Protein AF-U2BWW6-F1 (afdb_monomer_lite)

Foldseek 3Di:
DLLVVLVVLLVVLVVVLVVVVVVCVVPPDPDLVRQLCCQLPVNCVSVVSNVVSVVSNVLVVVLVVDDPVVSVVVVVVVVVVVVVVVVVVCPDPVVVCVVVVHDPCSSQPRHPPHDD

Sequence (116 aa):
AVVKESLEMVQFLKDLLRKVKEEVQQRGFTDQAEEIHFFREVQPQIVSRLIFYNEVYQIESKATLLSTEAAKKFLKDKETQWFKESETLEATDFFSYIALGRTNRDVEYFTRNYDY

Radius of gyration: 17.98 Å; chains: 1; bounding box: 40×22×48 Å

Structure (mmCIF, N/CA/C/O backbone):
data_AF-U2BWW6-F1
#
_entry.id   AF-U2BWW6-F1
#
loop_
_atom_site.group_PDB
_atom_site.id
_atom_site.type_symbol
_atom_site.label_atom_id
_atom_site.label_alt_id
_atom_site.label_comp_id
_atom_site.label_asym_id
_atom_site.label_entity_id
_atom_site.label_seq_id
_atom_site.pdbx_PDB_ins_code
_atom_site.Cartn_x
_atom_site.Cartn_y
_atom_site.Cartn_z
_atom_site.occupancy
_atom_site.B_iso_or_equiv
_atom_site.auth_seq_id
_atom_site.auth_comp_id
_atom_site.auth_asym_id
_atom_site.auth_atom_id
_atom_site.pdbx_PDB_model_num
ATOM 1 N N . ALA A 1 1 ? -4.667 -4.668 -23.191 1.00 79.19 1 ALA A N 1
ATOM 2 C CA . ALA A 1 1 ? -3.251 -4.238 -23.158 1.00 79.19 1 ALA A CA 1
ATOM 3 C C . ALA A 1 1 ? -2.972 -3.689 -21.771 1.00 79.19 1 ALA A C 1
ATOM 5 O O . ALA A 1 1 ? -3.770 -2.888 -21.293 1.00 79.19 1 ALA A O 1
ATOM 6 N N . VAL A 1 2 ? -1.869 -4.113 -21.147 1.00 92.00 2 VAL A N 1
ATOM 7 C CA . VAL A 1 2 ? -1.603 -3.970 -19.701 1.00 92.00 2 VAL A CA 1
ATOM 8 C C . VAL A 1 2 ? -1.742 -2.528 -19.188 1.00 92.00 2 VAL A C 1
ATOM 10 O O . VAL A 1 2 ? -2.321 -2.309 -18.127 1.00 92.00 2 VAL A O 1
ATOM 13 N N . VAL A 1 3 ? -1.315 -1.523 -19.962 1.00 95.06 3 VAL A N 1
ATOM 14 C CA . VAL A 1 3 ? -1.478 -0.093 -19.617 1.00 95.06 3 VAL A CA 1
ATOM 15 C C . VAL A 1 3 ? -2.948 0.303 -19.443 1.00 95.06 3 VAL A C 1
ATOM 17 O O . VAL A 1 3 ? -3.310 0.969 -18.479 1.00 95.06 3 VAL A O 1
ATOM 20 N N . LYS A 1 4 ? -3.820 -0.117 -20.366 1.00 96.75 4 LYS A N 1
ATOM 21 C CA . LYS A 1 4 ? -5.250 0.205 -20.304 1.00 96.75 4 LYS A CA 1
ATOM 22 C C . LYS A 1 4 ? -5.911 -0.482 -19.106 1.00 96.75 4 LYS A C 1
ATOM 24 O O . LYS A 1 4 ? -6.620 0.167 -18.350 1.00 96.75 4 LYS A O 1
ATOM 29 N N . GLU A 1 5 ? -5.638 -1.772 -18.927 1.00 97.06 5 GLU A N 1
ATOM 30 C CA . GLU A 1 5 ? -6.213 -2.578 -17.841 1.00 97.06 5 GLU A CA 1
ATOM 31 C C . GLU A 1 5 ? -5.764 -2.072 -16.461 1.00 97.06 5 GLU A C 1
ATOM 33 O O . GLU A 1 5 ? -6.581 -1.933 -15.555 1.00 97.06 5 GLU A O 1
ATOM 38 N N . SER A 1 6 ? -4.483 -1.724 -16.300 1.00 97.31 6 SER A N 1
ATOM 39 C CA . SER A 1 6 ? -3.972 -1.141 -15.051 1.00 97.31 6 SER A CA 1
ATOM 40 C C . SER A 1 6 ? -4.596 0.224 -14.749 1.00 97.31 6 SER A C 1
ATOM 42 O O . SER A 1 6 ? -4.967 0.472 -13.603 1.00 97.31 6 SER A O 1
ATOM 44 N N . LEU A 1 7 ? -4.803 1.081 -15.756 1.00 97.62 7 LEU A N 1
ATOM 45 C CA . LEU A 1 7 ? -5.489 2.363 -15.578 1.00 97.62 7 LEU A CA 1
ATOM 46 C C . LEU A 1 7 ? -6.962 2.192 -15.169 1.00 97.62 7 LEU A C 1
ATOM 48 O O . LEU A 1 7 ? -7.433 2.884 -14.265 1.00 97.62 7 LEU A O 1
ATOM 52 N N . GLU A 1 8 ? -7.681 1.261 -15.801 1.00 98.12 8 GLU A N 1
ATOM 53 C CA . GLU A 1 8 ? -9.066 0.924 -15.442 1.00 98.12 8 GLU A CA 1
ATOM 54 C C . GLU A 1 8 ? -9.156 0.425 -13.992 1.00 98.12 8 GLU A C 1
ATOM 56 O O . GLU A 1 8 ? -10.016 0.878 -13.233 1.00 98.12 8 GLU A O 1
ATOM 61 N N . MET A 1 9 ? -8.217 -0.428 -13.569 1.00 98.31 9 MET A N 1
ATOM 62 C CA . MET A 1 9 ? -8.129 -0.897 -12.184 1.00 98.31 9 MET A CA 1
ATOM 63 C C . MET A 1 9 ? -7.815 0.230 -11.198 1.00 98.31 9 MET A C 1
ATOM 65 O O . MET A 1 9 ? -8.431 0.291 -10.134 1.00 98.31 9 MET A O 1
ATOM 69 N N . VAL A 1 10 ? -6.907 1.150 -11.538 1.00 98.31 10 VAL A N 1
ATOM 70 C CA . VAL A 1 10 ? -6.617 2.333 -10.710 1.00 98.31 10 VAL A CA 1
ATOM 71 C C . VAL A 1 10 ? -7.873 3.181 -10.522 1.00 98.31 10 VAL A C 1
ATOM 73 O O . VAL A 1 10 ? -8.166 3.591 -9.398 1.00 98.31 10 VAL A O 1
ATOM 76 N N . GLN A 1 11 ? -8.633 3.433 -11.591 1.00 98.25 11 GLN A N 1
ATOM 77 C CA . GLN A 1 11 ? -9.870 4.209 -11.506 1.00 98.25 11 GLN A CA 1
ATOM 78 C C . GLN A 1 11 ? -10.916 3.497 -10.639 1.00 98.25 11 GLN A C 1
ATOM 80 O O . GLN A 1 11 ? -11.461 4.100 -9.715 1.00 98.25 11 GLN A O 1
ATOM 85 N N . PHE A 1 12 ? -11.129 2.200 -10.874 1.00 98.38 12 PHE A N 1
ATOM 86 C CA . PHE A 1 12 ? -12.048 1.382 -10.086 1.00 98.38 12 PHE A CA 1
ATOM 87 C C . PHE A 1 12 ? -11.698 1.391 -8.592 1.00 98.38 12 PHE A C 1
ATOM 89 O O . PHE A 1 12 ? -12.569 1.615 -7.753 1.00 98.38 12 PHE A O 1
ATOM 96 N N . LEU A 1 13 ? -10.423 1.191 -8.246 1.00 98.31 13 LEU A N 1
ATOM 97 C CA . LEU A 1 13 ? -9.970 1.137 -6.855 1.00 98.31 13 LEU A CA 1
ATOM 98 C C . LEU A 1 13 ? -10.040 2.504 -6.165 1.00 98.31 13 LEU A C 1
ATOM 100 O O . LEU A 1 13 ? -10.382 2.561 -4.986 1.00 98.31 13 LEU A O 1
ATOM 104 N N . LYS A 1 14 ? -9.781 3.606 -6.883 1.00 97.75 14 LYS A N 1
ATOM 105 C CA . LYS A 1 14 ? -9.997 4.968 -6.362 1.00 97.75 14 LYS A CA 1
ATOM 106 C C . LYS A 1 14 ? -11.468 5.225 -6.051 1.00 97.75 14 LYS A C 1
ATOM 108 O O . LYS A 1 14 ? -11.781 5.758 -4.987 1.00 97.75 14 LYS A O 1
ATOM 113 N N . ASP A 1 15 ? -12.364 4.832 -6.953 1.00 98.12 15 ASP A N 1
ATOM 114 C CA . ASP A 1 15 ? -13.803 4.979 -6.741 1.00 98.12 15 ASP A CA 1
ATOM 115 C C . ASP A 1 15 ? -14.311 4.092 -5.603 1.00 98.12 15 ASP A C 1
ATOM 117 O O . ASP A 1 15 ? -15.122 4.543 -4.796 1.00 98.12 15 ASP A O 1
ATOM 121 N N . LEU A 1 16 ? -13.807 2.861 -5.496 1.00 97.69 16 LEU A N 1
ATOM 122 C CA . LEU A 1 16 ? -14.112 1.968 -4.383 1.00 97.69 16 LEU A CA 1
ATOM 123 C C . LEU A 1 16 ? -13.646 2.564 -3.050 1.00 97.69 16 LEU A C 1
ATOM 125 O O . LEU A 1 16 ? -14.436 2.649 -2.116 1.00 97.69 16 LEU A O 1
ATOM 129 N N . LEU A 1 17 ? -12.397 3.030 -2.972 1.00 95.94 17 LEU A N 1
ATOM 130 C CA . LEU A 1 17 ? -11.849 3.634 -1.757 1.00 95.94 17 LEU A CA 1
ATOM 131 C C . LEU A 1 17 ? -12.638 4.882 -1.339 1.00 95.94 17 LEU A C 1
ATOM 133 O O . LEU A 1 17 ? -12.888 5.085 -0.152 1.00 95.94 17 LEU A O 1
ATOM 137 N N . ARG A 1 18 ? -13.071 5.697 -2.309 1.00 96.88 18 ARG A N 1
ATOM 138 C CA . ARG A 1 18 ? -13.940 6.854 -2.064 1.00 96.88 18 ARG A CA 1
ATOM 139 C C . ARG A 1 18 ? -15.290 6.439 -1.477 1.00 96.88 18 ARG A C 1
ATOM 141 O O . ARG A 1 18 ? -15.667 6.984 -0.447 1.00 96.88 18 ARG A O 1
ATOM 148 N N . LYS A 1 19 ? -15.977 5.466 -2.082 1.00 97.00 19 LYS A N 1
ATOM 149 C CA . LYS A 1 19 ? -17.273 4.964 -1.588 1.00 97.00 19 LYS A CA 1
ATOM 150 C C . LYS A 1 19 ? -17.162 4.400 -0.176 1.00 97.00 19 LYS A C 1
ATOM 152 O O . LYS A 1 19 ? -17.932 4.778 0.695 1.00 97.00 19 LYS A O 1
ATOM 157 N N . VAL A 1 20 ? -16.148 3.572 0.070 1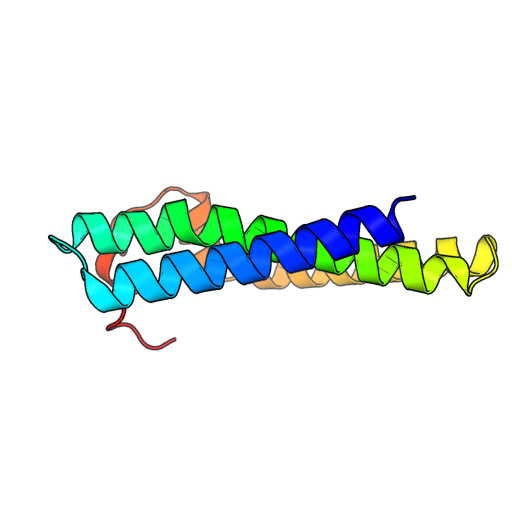.00 95.06 20 VAL A N 1
ATOM 158 C CA . VAL A 1 20 ? -15.886 2.998 1.396 1.00 95.06 20 VAL A CA 1
ATOM 159 C C . VAL A 1 20 ? -15.631 4.100 2.430 1.00 95.06 20 VAL A C 1
ATOM 161 O O . VAL A 1 20 ? -16.160 4.051 3.537 1.00 95.06 20 VAL A O 1
ATOM 164 N N . LYS A 1 21 ? -14.862 5.136 2.072 1.00 92.75 21 LYS A N 1
ATOM 165 C CA . LYS A 1 21 ? -14.637 6.290 2.950 1.00 92.75 21 LYS A CA 1
ATOM 166 C C . LYS A 1 21 ? -15.935 7.043 3.254 1.00 92.75 21 LYS A C 1
ATOM 168 O O . LYS A 1 21 ? -16.152 7.410 4.405 1.00 92.75 21 LYS A O 1
ATOM 173 N N . GLU A 1 22 ? -16.775 7.281 2.250 1.00 96.19 22 GLU A N 1
ATOM 174 C CA . GLU A 1 22 ? -18.080 7.935 2.418 1.00 96.19 22 GLU A CA 1
ATOM 175 C C . GLU A 1 22 ? -18.996 7.116 3.345 1.00 96.19 22 GLU A C 1
ATOM 177 O O . GLU A 1 22 ? -19.590 7.678 4.264 1.00 96.19 22 GLU A O 1
ATOM 182 N N . GLU A 1 23 ? -19.047 5.792 3.179 1.00 94.50 23 GLU A N 1
ATOM 183 C CA . GLU A 1 23 ? -19.817 4.883 4.041 1.00 94.50 23 GLU A CA 1
ATOM 184 C C . GLU A 1 23 ? -19.333 4.918 5.498 1.00 94.50 23 GLU A C 1
ATOM 186 O O . GLU A 1 23 ? -20.140 5.074 6.418 1.00 94.50 23 GLU A O 1
ATOM 191 N N . VAL A 1 24 ? -18.016 4.842 5.719 1.00 93.25 24 VAL A N 1
ATOM 192 C CA . VAL A 1 24 ? -17.416 4.934 7.060 1.00 93.25 24 VAL A CA 1
ATOM 193 C C . VAL A 1 24 ? -17.689 6.297 7.699 1.00 93.25 24 VAL A C 1
ATOM 195 O O . VAL A 1 24 ? -17.947 6.368 8.898 1.00 93.25 24 VAL A O 1
ATOM 198 N N . GLN A 1 25 ? -17.671 7.385 6.927 1.00 91.31 25 GLN A N 1
ATOM 199 C CA . GLN A 1 25 ? -17.976 8.724 7.440 1.00 91.31 25 GLN A CA 1
ATOM 200 C C . GLN A 1 25 ? -19.454 8.903 7.804 1.00 91.31 25 GLN A C 1
ATOM 202 O O . GLN A 1 25 ? -19.752 9.603 8.768 1.00 91.31 25 GLN A O 1
ATOM 207 N N . GLN A 1 26 ? -20.370 8.286 7.054 1.00 95.12 26 GLN A N 1
ATOM 208 C CA . GLN A 1 26 ? -21.810 8.391 7.298 1.00 95.12 26 GLN A CA 1
ATOM 209 C C . GLN A 1 26 ? -22.276 7.504 8.455 1.00 95.12 26 GLN A C 1
ATOM 211 O O . GLN A 1 26 ? -23.049 7.953 9.299 1.00 95.12 26 GLN A O 1
ATOM 216 N N . ARG A 1 27 ? -21.828 6.244 8.490 1.00 94.94 27 ARG A N 1
ATOM 217 C CA . ARG A 1 27 ? -22.245 5.269 9.508 1.00 94.94 27 ARG A CA 1
ATOM 218 C C . ARG A 1 27 ? -21.414 5.376 10.786 1.00 94.94 27 ARG A C 1
ATOM 220 O O . ARG A 1 27 ? -21.929 5.129 11.872 1.00 94.94 27 ARG A O 1
ATOM 227 N N . GLY A 1 28 ? -20.134 5.719 10.655 1.00 92.31 28 GLY A N 1
ATOM 228 C CA . GLY A 1 28 ? -19.148 5.521 11.709 1.00 92.31 28 GLY A CA 1
ATOM 229 C C . GLY A 1 28 ? -18.806 4.042 11.923 1.00 92.31 28 GLY A C 1
ATOM 230 O O . GLY A 1 28 ? -19.211 3.157 11.157 1.00 92.31 28 GLY A O 1
ATOM 231 N N . PHE A 1 29 ? -18.046 3.793 12.988 1.00 95.00 29 PHE A N 1
ATOM 232 C CA . PHE A 1 29 ? -17.794 2.455 13.514 1.00 95.00 29 PHE A CA 1
ATOM 233 C C . PHE A 1 29 ? -18.689 2.205 14.727 1.00 95.00 29 PHE A C 1
ATOM 235 O O . PHE A 1 29 ? -18.922 3.102 15.537 1.00 95.00 29 PHE A O 1
ATOM 242 N N . THR A 1 30 ? -19.184 0.980 14.824 1.00 94.75 30 THR A N 1
ATOM 243 C CA . THR A 1 30 ? -20.037 0.455 15.892 1.00 94.75 30 THR A CA 1
ATOM 244 C C . THR A 1 30 ? -19.274 0.404 17.208 1.00 94.75 30 THR A C 1
ATOM 246 O O . THR A 1 30 ? -19.802 0.774 18.254 1.00 94.75 30 THR A O 1
ATOM 249 N N . ASP A 1 31 ? -18.018 -0.031 17.143 1.00 94.75 31 ASP A N 1
ATOM 250 C CA . ASP A 1 31 ? -17.093 -0.083 18.262 1.00 94.75 31 ASP A CA 1
ATOM 251 C C . ASP A 1 31 ? -15.637 0.046 17.778 1.00 94.75 31 ASP A C 1
ATOM 253 O O . ASP A 1 31 ? -15.343 0.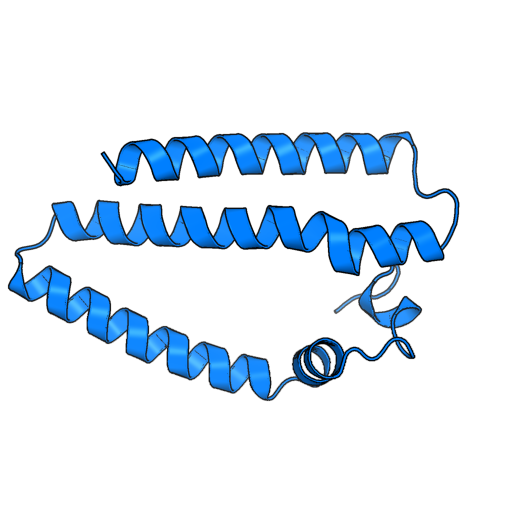133 16.582 1.00 94.75 31 ASP A O 1
ATOM 257 N N . GLN A 1 32 ? -14.708 0.078 18.734 1.00 94.62 32 GLN A N 1
ATOM 258 C CA . GLN A 1 32 ? -13.278 0.185 18.455 1.00 94.62 32 GLN A CA 1
ATOM 259 C C . GLN A 1 32 ? -12.718 -1.048 17.726 1.00 94.62 32 GLN A C 1
ATOM 261 O O . GLN A 1 32 ? -11.764 -0.915 16.963 1.00 94.62 32 GLN A O 1
ATOM 266 N N . ALA A 1 33 ? -13.285 -2.239 17.939 1.00 95.38 33 ALA A N 1
ATOM 267 C CA . ALA A 1 33 ? -12.809 -3.454 17.284 1.00 95.38 33 ALA A CA 1
ATOM 268 C C . ALA A 1 33 ? -13.139 -3.434 15.785 1.00 95.38 33 ALA A C 1
ATOM 270 O O . ALA A 1 33 ? -12.312 -3.840 14.969 1.00 95.38 33 ALA A O 1
ATOM 271 N N . GLU A 1 34 ? -14.307 -2.906 15.415 1.00 95.88 34 GLU A N 1
ATOM 272 C CA . GLU A 1 34 ? -14.686 -2.682 14.021 1.00 95.88 34 GLU A CA 1
ATOM 273 C C . GLU A 1 34 ? -13.779 -1.641 13.345 1.00 95.88 34 GLU A C 1
ATOM 275 O O . GLU A 1 34 ? -13.347 -1.853 12.212 1.00 95.88 34 GLU A O 1
ATOM 280 N N . GLU A 1 35 ? -13.434 -0.554 14.047 1.00 95.50 35 GLU A N 1
ATOM 281 C CA . GLU A 1 35 ? -12.483 0.457 13.558 1.00 95.50 35 GLU A CA 1
ATOM 282 C C . GLU A 1 35 ? -11.096 -0.148 13.290 1.00 95.50 35 GLU A C 1
ATOM 284 O O . GLU A 1 35 ? -10.550 0.002 12.193 1.00 95.50 35 GLU A O 1
ATOM 289 N N . ILE A 1 36 ? -10.565 -0.901 14.258 1.00 95.94 36 ILE A N 1
ATOM 290 C CA . ILE A 1 36 ? -9.281 -1.599 14.132 1.00 95.94 36 ILE A CA 1
ATOM 291 C C . ILE A 1 36 ? -9.315 -2.574 12.957 1.00 95.94 36 ILE A C 1
ATOM 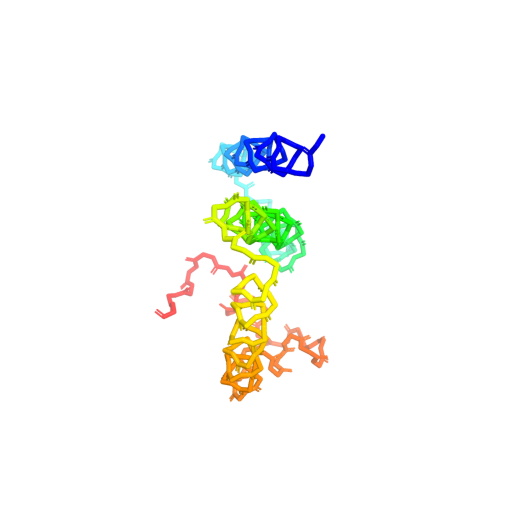293 O O . ILE A 1 36 ? -8.413 -2.565 12.123 1.00 95.94 36 ILE A O 1
ATOM 297 N N . HIS A 1 37 ? -10.357 -3.405 12.863 1.00 95.88 37 HIS A N 1
ATOM 298 C CA . HIS A 1 37 ? -10.493 -4.367 11.773 1.00 95.88 37 HIS A CA 1
ATOM 299 C C . HIS A 1 37 ? -10.521 -3.669 10.410 1.00 95.88 37 HIS A C 1
ATOM 301 O O . HIS A 1 37 ? -9.872 -4.114 9.460 1.00 95.88 37 HIS A O 1
ATOM 307 N N . PHE A 1 38 ? -11.221 -2.540 10.314 1.00 95.56 38 PHE A N 1
ATOM 308 C CA . PHE A 1 38 ? -11.270 -1.764 9.089 1.00 95.56 38 PHE A CA 1
ATOM 309 C C . PHE A 1 38 ? -9.886 -1.251 8.669 1.00 95.56 38 PHE A C 1
ATOM 311 O O . PHE A 1 38 ? -9.465 -1.500 7.538 1.00 95.56 38 PHE A O 1
ATOM 318 N N . PHE A 1 39 ? -9.166 -0.565 9.560 1.00 94.62 39 PHE A N 1
ATOM 319 C CA . PHE A 1 39 ? -7.871 0.033 9.221 1.00 94.62 39 PHE A CA 1
ATOM 320 C C . PHE A 1 39 ? -6.738 -0.989 9.092 1.00 94.62 39 PHE A C 1
ATOM 322 O O . PHE A 1 39 ? -5.800 -0.749 8.332 1.00 94.62 39 PHE A O 1
ATOM 329 N N . ARG A 1 40 ? -6.826 -2.126 9.787 1.00 94.75 40 ARG A N 1
ATOM 330 C CA . ARG A 1 40 ? -5.810 -3.184 9.759 1.00 94.75 40 ARG A CA 1
ATOM 331 C C . ARG A 1 40 ? -5.985 -4.170 8.608 1.00 94.75 40 ARG A C 1
ATOM 333 O O . ARG A 1 40 ? -4.993 -4.607 8.038 1.00 94.75 40 ARG A O 1
ATOM 340 N N . GLU A 1 41 ? -7.224 -4.506 8.253 1.00 94.81 41 GLU A N 1
ATOM 341 C CA . GLU A 1 41 ? -7.512 -5.594 7.307 1.00 94.81 41 GLU A CA 1
ATOM 342 C C . GLU A 1 41 ? -8.233 -5.104 6.049 1.00 94.81 41 GLU A C 1
ATOM 344 O O . GLU A 1 41 ? -7.805 -5.397 4.933 1.00 94.81 41 GLU A O 1
ATOM 349 N N . VAL A 1 42 ? -9.319 -4.337 6.194 1.00 95.00 42 VAL A N 1
ATOM 350 C CA . VAL A 1 42 ? -10.208 -3.997 5.066 1.00 95.00 42 VAL A CA 1
ATOM 351 C C . VAL A 1 42 ? -9.603 -2.920 4.165 1.00 95.00 42 VAL A C 1
ATOM 353 O O . VAL A 1 42 ? -9.445 -3.122 2.958 1.00 95.00 42 VAL A O 1
ATOM 356 N N . GLN A 1 43 ? -9.242 -1.766 4.730 1.00 94.56 43 GLN A N 1
ATOM 357 C CA . GLN A 1 43 ? -8.670 -0.655 3.973 1.00 94.56 43 GLN A CA 1
ATOM 358 C C . GLN A 1 43 ? -7.342 -1.042 3.291 1.00 94.56 43 GLN A C 1
ATOM 360 O O . GLN A 1 43 ? -7.197 -0.746 2.097 1.00 94.56 43 GLN A O 1
ATOM 365 N N . PRO A 1 44 ? -6.391 -1.731 3.959 1.00 95.19 44 PRO A N 1
ATOM 366 C CA . PRO A 1 44 ? -5.134 -2.134 3.331 1.00 95.19 44 PRO A CA 1
ATOM 367 C C . PRO A 1 44 ? -5.313 -3.035 2.108 1.00 95.19 44 PRO A C 1
ATOM 369 O O . PRO A 1 44 ? -4.538 -2.917 1.162 1.00 95.19 44 PRO A O 1
ATOM 372 N N . GLN A 1 45 ? -6.352 -3.874 2.041 1.00 95.75 45 GLN A N 1
ATOM 373 C CA . GLN A 1 45 ? -6.623 -4.696 0.852 1.00 95.75 45 GLN A CA 1
ATOM 374 C C . GLN A 1 45 ? -6.964 -3.858 -0.388 1.00 95.75 45 GLN A C 1
ATOM 376 O O . GLN A 1 45 ? -6.584 -4.217 -1.504 1.00 95.75 45 GLN A O 1
ATOM 381 N N . ILE A 1 46 ? -7.660 -2.733 -0.211 1.00 96.62 46 ILE A N 1
ATOM 382 C CA . ILE A 1 46 ? -8.009 -1.825 -1.312 1.00 96.62 46 ILE A CA 1
ATOM 383 C C . ILE A 1 46 ? -6.789 -0.979 -1.684 1.00 96.62 46 ILE A C 1
ATOM 385 O O . ILE A 1 46 ? -6.430 -0.876 -2.859 1.00 96.62 46 ILE A O 1
ATOM 389 N N . VAL A 1 47 ? -6.129 -0.398 -0.678 1.00 97.00 47 VAL A N 1
ATOM 390 C CA . VAL A 1 47 ? -4.989 0.508 -0.873 1.00 97.00 47 VAL A CA 1
ATOM 391 C C . VAL A 1 47 ? -3.780 -0.222 -1.464 1.00 97.00 47 VAL A C 1
ATOM 393 O O . VAL A 1 47 ? -3.174 0.292 -2.400 1.00 97.00 47 VAL A O 1
ATOM 396 N N . SER A 1 48 ? -3.460 -1.436 -1.005 1.00 96.50 48 SER A N 1
ATOM 397 C CA . SER A 1 48 ? -2.346 -2.232 -1.549 1.00 96.50 48 SER A CA 1
ATOM 398 C C . SER A 1 48 ? -2.536 -2.552 -3.032 1.00 96.50 48 SER A C 1
ATOM 400 O O . SER A 1 48 ? -1.612 -2.384 -3.827 1.00 96.50 48 SER A O 1
ATOM 402 N N . ARG A 1 49 ? -3.755 -2.928 -3.440 1.00 98.00 49 ARG A N 1
ATOM 403 C CA . ARG A 1 49 ? -4.096 -3.138 -4.853 1.00 98.00 49 ARG A CA 1
ATOM 404 C C . ARG A 1 49 ? -3.983 -1.844 -5.651 1.00 98.00 49 ARG A C 1
ATOM 406 O O . ARG A 1 49 ? -3.486 -1.874 -6.773 1.00 98.00 49 ARG A O 1
ATOM 413 N N . LEU A 1 50 ? -4.421 -0.715 -5.090 1.00 98.38 50 LEU A N 1
ATOM 414 C CA . LEU A 1 50 ? -4.327 0.580 -5.763 1.00 98.38 50 LEU A CA 1
ATOM 415 C C . LEU A 1 50 ? -2.864 0.963 -6.016 1.00 98.38 50 LEU A C 1
ATOM 417 O O . LEU A 1 50 ? -2.535 1.372 -7.128 1.00 98.38 50 LEU A O 1
ATOM 421 N N . ILE A 1 51 ? -1.994 0.782 -5.018 1.00 96.81 51 ILE A N 1
ATOM 422 C CA . ILE A 1 51 ? -0.545 0.994 -5.147 1.00 96.81 51 ILE A CA 1
ATOM 423 C C . ILE A 1 51 ? 0.023 0.074 -6.233 1.00 96.81 51 ILE A C 1
ATOM 425 O O . ILE A 1 51 ? 0.682 0.556 -7.152 1.00 96.81 51 ILE A O 1
ATOM 429 N N . PHE A 1 52 ? -0.295 -1.223 -6.182 1.00 97.56 52 PHE A N 1
ATOM 430 C CA . PHE A 1 52 ? 0.190 -2.209 -7.147 1.00 97.56 52 PHE A CA 1
ATOM 431 C C . PHE A 1 52 ? -0.166 -1.846 -8.595 1.00 97.56 52 PHE A C 1
ATOM 433 O O . PHE A 1 52 ? 0.719 -1.739 -9.443 1.00 97.56 52 PHE A O 1
ATOM 440 N N . TYR A 1 53 ? -1.448 -1.609 -8.894 1.00 98.38 53 TYR A N 1
ATOM 441 C CA . TYR A 1 53 ? -1.866 -1.283 -10.261 1.00 98.38 53 TYR A CA 1
ATOM 442 C C . TYR A 1 53 ? -1.354 0.081 -10.722 1.00 98.38 53 TYR A C 1
ATOM 444 O O . TYR A 1 53 ? -1.078 0.249 -11.909 1.00 98.38 53 TYR A O 1
ATOM 452 N N . ASN A 1 54 ? -1.185 1.039 -9.807 1.00 97.94 54 ASN A N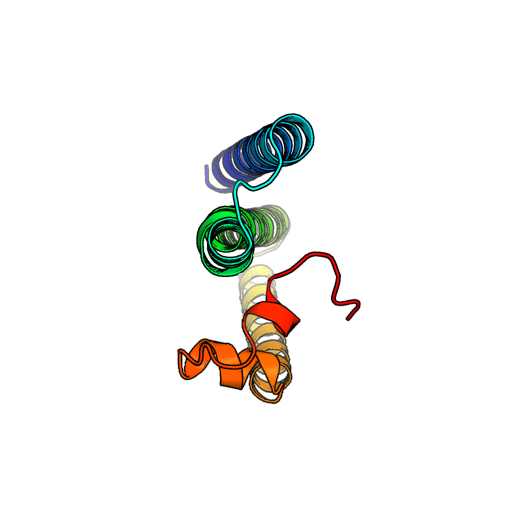 1
ATOM 453 C CA . ASN A 1 54 ? -0.566 2.315 -10.138 1.00 97.94 54 ASN A CA 1
ATOM 454 C C . ASN A 1 54 ? 0.908 2.135 -10.531 1.00 97.94 54 ASN A C 1
ATOM 456 O O . ASN A 1 54 ? 1.318 2.683 -11.550 1.00 97.94 54 ASN A O 1
ATOM 460 N N . GLU A 1 55 ? 1.686 1.331 -9.799 1.00 96.94 55 GLU A N 1
ATOM 461 C CA . GLU A 1 55 ? 3.075 1.029 -10.178 1.00 96.94 55 GLU A CA 1
ATOM 462 C C . GLU A 1 55 ? 3.154 0.306 -11.528 1.00 96.94 55 GLU A C 1
ATOM 464 O O . GLU A 1 55 ? 3.929 0.720 -12.392 1.00 96.94 55 GLU A O 1
ATOM 469 N N . VAL A 1 56 ? 2.307 -0.706 -11.760 1.00 97.06 56 VAL A N 1
ATOM 470 C CA . VAL A 1 56 ? 2.230 -1.401 -13.059 1.00 97.06 56 VAL A CA 1
ATOM 471 C C . VAL A 1 56 ? 1.935 -0.411 -14.185 1.00 97.06 56 VAL A C 1
ATOM 473 O O . VAL A 1 56 ? 2.644 -0.394 -15.189 1.00 97.06 56 VAL A O 1
ATOM 476 N N . TYR A 1 57 ? 0.939 0.462 -14.010 1.00 97.69 57 TYR A N 1
ATOM 477 C CA . TYR A 1 57 ? 0.600 1.483 -15.000 1.00 97.69 57 TYR A CA 1
ATOM 478 C C . TYR A 1 57 ? 1.792 2.395 -15.320 1.00 97.69 57 TYR A C 1
ATOM 480 O O . TYR A 1 57 ? 2.082 2.638 -16.494 1.00 97.69 57 TYR A O 1
ATOM 488 N N . GLN A 1 58 ? 2.501 2.886 -14.298 1.00 96.38 58 GLN A N 1
ATOM 489 C CA . GLN A 1 58 ? 3.651 3.779 -14.473 1.00 96.38 58 GLN A CA 1
ATOM 490 C C . GLN A 1 58 ? 4.808 3.089 -15.202 1.00 96.38 58 GLN A C 1
ATOM 492 O O . GLN A 1 58 ? 5.418 3.675 -16.101 1.00 96.38 58 GLN A O 1
ATOM 497 N N . ILE A 1 59 ? 5.102 1.841 -14.835 1.00 96.31 59 ILE A N 1
ATOM 498 C CA . ILE A 1 59 ? 6.177 1.048 -15.434 1.00 96.31 59 ILE A CA 1
ATOM 499 C C . ILE A 1 59 ? 5.884 0.769 -16.901 1.00 96.31 59 ILE A C 1
ATOM 501 O O . ILE A 1 59 ? 6.711 1.081 -17.756 1.00 96.31 59 ILE A O 1
ATOM 505 N N . GLU A 1 60 ? 4.702 0.230 -17.192 1.00 95.44 60 GLU A N 1
ATOM 506 C CA . GLU A 1 60 ? 4.307 -0.167 -18.542 1.00 95.44 60 GLU A CA 1
ATOM 507 C C . GLU A 1 60 ? 4.195 1.051 -19.460 1.00 95.44 60 GLU A C 1
ATOM 509 O O . GLU A 1 60 ? 4.747 1.054 -20.560 1.00 95.44 60 GLU A O 1
ATOM 514 N N . SER A 1 61 ? 3.580 2.141 -18.985 1.00 95.50 61 SER A N 1
ATOM 515 C CA . SER A 1 61 ? 3.479 3.383 -19.762 1.00 95.50 61 SER A CA 1
ATOM 516 C C . SER A 1 61 ? 4.861 3.921 -20.122 1.00 95.50 61 SER A C 1
ATOM 518 O O . SER A 1 61 ? 5.100 4.289 -21.270 1.00 95.50 61 SER A O 1
ATOM 520 N N . LYS A 1 62 ? 5.806 3.913 -19.175 1.00 95.25 62 LYS A N 1
ATOM 521 C CA . LYS A 1 62 ? 7.174 4.367 -19.436 1.00 95.25 62 LYS A CA 1
ATOM 522 C C . LYS A 1 62 ? 7.929 3.418 -20.363 1.00 95.25 62 LYS A C 1
ATOM 524 O O . LYS A 1 62 ? 8.647 3.891 -21.238 1.00 95.25 62 LYS A O 1
ATOM 529 N N . ALA A 1 63 ? 7.755 2.107 -20.210 1.00 94.50 63 ALA A N 1
ATOM 530 C CA . ALA A 1 63 ? 8.406 1.104 -21.045 1.00 94.50 63 ALA A CA 1
ATOM 531 C C . ALA A 1 63 ? 8.033 1.244 -22.530 1.00 94.50 63 ALA A C 1
ATOM 533 O O . ALA A 1 63 ? 8.906 1.081 -23.378 1.00 94.50 63 ALA A O 1
ATOM 534 N N . THR A 1 64 ? 6.791 1.633 -22.856 1.00 93.56 64 THR A N 1
ATOM 535 C CA . THR A 1 64 ? 6.379 1.870 -24.258 1.00 93.56 64 THR A CA 1
ATOM 536 C C . THR A 1 64 ? 7.137 2.997 -24.965 1.00 93.56 64 THR A C 1
ATOM 538 O O . THR A 1 64 ? 7.171 3.033 -26.192 1.00 93.56 64 THR A O 1
ATOM 541 N N . LEU A 1 65 ? 7.757 3.908 -24.208 1.00 95.69 65 LEU A N 1
ATOM 542 C CA . LEU A 1 65 ? 8.522 5.043 -24.732 1.00 95.69 65 LEU A CA 1
ATOM 543 C C . LEU A 1 65 ? 10.026 4.745 -24.843 1.00 95.69 65 LEU A C 1
ATOM 545 O O . LEU A 1 65 ? 10.799 5.609 -25.253 1.00 95.69 65 LEU A O 1
ATOM 549 N N . LEU A 1 66 ? 10.457 3.552 -24.429 1.00 96.00 66 LEU A N 1
ATOM 550 C CA . LEU A 1 66 ? 11.857 3.163 -24.326 1.00 96.00 66 LEU A CA 1
ATOM 551 C C . LEU A 1 66 ? 12.202 2.077 -25.347 1.00 96.00 66 LEU A C 1
ATOM 553 O O . LEU A 1 66 ? 11.364 1.264 -25.730 1.00 96.00 66 LEU A O 1
ATOM 557 N N . SER A 1 67 ? 13.475 2.018 -25.748 1.00 97.38 67 SER A N 1
ATOM 558 C CA . SER A 1 67 ? 13.992 0.815 -26.403 1.00 97.38 67 SER A CA 1
ATOM 559 C C . SER A 1 67 ? 13.986 -0.361 -25.424 1.00 97.38 67 SER A C 1
ATOM 561 O O . SER A 1 67 ? 13.997 -0.173 -24.204 1.00 97.38 67 SER A O 1
ATOM 563 N N . THR A 1 68 ? 14.047 -1.583 -25.946 1.00 95.62 68 THR A N 1
ATOM 564 C CA . THR A 1 68 ? 14.118 -2.805 -25.136 1.00 95.62 68 THR A CA 1
ATOM 565 C C . THR A 1 68 ? 15.256 -2.758 -24.109 1.00 95.62 68 THR A C 1
ATOM 567 O O . THR A 1 68 ? 15.074 -3.133 -22.951 1.00 95.62 68 THR A O 1
ATOM 570 N N . GLU A 1 69 ? 16.433 -2.273 -24.502 1.00 97.38 69 GLU A N 1
ATOM 571 C CA . GLU A 1 69 ? 17.612 -2.161 -23.638 1.00 97.38 69 GLU A CA 1
ATOM 572 C C . GLU A 1 69 ? 17.396 -1.120 -22.535 1.00 97.38 69 GLU A C 1
ATOM 574 O O . GLU A 1 69 ? 17.712 -1.370 -21.369 1.00 97.38 69 GLU A O 1
ATOM 579 N N . ALA A 1 70 ? 16.811 0.030 -22.883 1.00 97.44 70 ALA A N 1
ATOM 580 C CA . ALA A 1 70 ? 16.514 1.090 -21.929 1.00 97.44 70 ALA A CA 1
ATOM 581 C C . ALA A 1 70 ? 15.408 0.681 -20.942 1.00 97.44 70 ALA A C 1
ATOM 583 O O . ALA A 1 70 ? 15.525 0.970 -19.751 1.00 97.44 70 ALA A O 1
ATOM 584 N N . ALA A 1 71 ? 14.382 -0.045 -21.398 1.00 96.75 71 ALA A N 1
ATOM 585 C CA . ALA A 1 71 ? 13.330 -0.595 -20.546 1.00 96.75 71 ALA A CA 1
ATOM 586 C C . ALA A 1 71 ? 13.888 -1.622 -19.546 1.00 96.75 71 ALA A C 1
ATOM 588 O O . ALA A 1 71 ? 13.598 -1.537 -18.354 1.00 96.75 71 ALA A O 1
ATOM 589 N N . LYS A 1 72 ? 14.766 -2.537 -19.990 1.00 96.31 72 LYS A N 1
ATOM 590 C CA . LYS A 1 72 ? 15.454 -3.491 -19.098 1.00 96.31 72 LYS A CA 1
ATOM 591 C C . LYS A 1 72 ? 16.283 -2.785 -18.029 1.00 96.31 72 LYS A C 1
ATOM 593 O O . LYS A 1 72 ? 16.218 -3.158 -16.860 1.00 96.31 72 LYS A O 1
ATOM 598 N N . LYS A 1 73 ? 17.050 -1.759 -18.418 1.00 97.62 73 LYS A N 1
ATOM 599 C CA . LYS A 1 73 ? 17.821 -0.954 -17.462 1.00 97.62 73 LYS A CA 1
ATOM 600 C C . LYS A 1 73 ? 16.898 -0.258 -16.459 1.00 97.62 73 LYS A C 1
ATOM 602 O O . LYS A 1 73 ? 17.146 -0.334 -15.264 1.00 97.62 73 LYS A O 1
ATOM 607 N N . PHE A 1 74 ? 15.823 0.367 -16.937 1.00 97.25 74 PHE A N 1
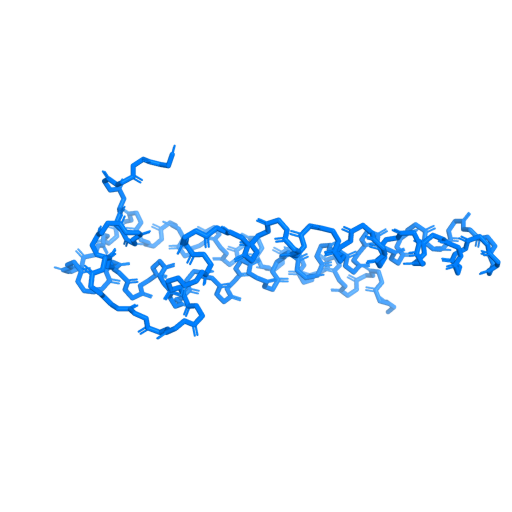ATOM 608 C CA . PHE A 1 74 ? 14.837 1.033 -16.088 1.00 97.25 74 PHE A CA 1
ATOM 609 C C . PHE A 1 74 ? 14.216 0.084 -15.052 1.00 97.25 74 PHE A C 1
ATOM 611 O O . PHE A 1 74 ? 14.145 0.444 -13.879 1.00 97.25 74 PHE A O 1
ATOM 618 N N . LEU A 1 75 ? 13.820 -1.127 -15.458 1.00 96.12 75 LEU A N 1
ATOM 619 C CA . LEU A 1 75 ? 13.269 -2.135 -14.547 1.00 96.12 75 LEU A CA 1
ATOM 620 C C . LEU A 1 75 ? 14.283 -2.564 -13.480 1.00 96.12 75 LEU A C 1
ATOM 622 O O . LEU A 1 75 ? 13.933 -2.640 -12.307 1.00 96.12 75 LEU A O 1
ATOM 626 N N . LYS A 1 76 ? 15.548 -2.776 -13.860 1.00 97.06 76 LYS A N 1
ATOM 627 C CA . LYS A 1 76 ? 16.616 -3.136 -12.914 1.00 97.06 76 LYS A CA 1
ATOM 628 C C . LYS A 1 76 ? 16.914 -2.018 -11.908 1.00 97.06 76 LYS A C 1
ATOM 630 O O . LYS A 1 76 ? 17.142 -2.277 -10.725 1.00 97.06 76 LYS A O 1
ATOM 635 N N . ASP A 1 77 ? 16.905 -0.770 -12.374 1.00 96.88 77 ASP A N 1
ATOM 636 C CA . ASP A 1 77 ? 17.081 0.402 -11.513 1.00 96.88 77 ASP A CA 1
ATOM 637 C C . ASP A 1 77 ? 15.910 0.512 -10.511 1.00 96.88 77 ASP A C 1
ATOM 639 O O . ASP A 1 77 ? 16.136 0.753 -9.325 1.00 96.88 77 ASP A O 1
ATOM 643 N N . LYS A 1 78 ? 14.670 0.261 -10.965 1.00 95.88 78 LYS A N 1
ATOM 644 C CA . LYS A 1 78 ? 13.463 0.202 -10.120 1.00 95.88 78 LYS A CA 1
ATOM 645 C C . LYS A 1 78 ? 13.520 -0.915 -9.077 1.00 95.88 78 LYS A C 1
ATOM 647 O O . LYS A 1 78 ? 13.251 -0.656 -7.912 1.00 95.88 78 LYS A O 1
ATOM 652 N N . GLU A 1 79 ? 13.925 -2.120 -9.466 1.00 95.62 79 GLU A N 1
ATOM 653 C CA . GLU A 1 79 ? 14.105 -3.253 -8.549 1.00 95.62 79 GLU A CA 1
ATOM 654 C C . GLU A 1 79 ? 15.112 -2.924 -7.439 1.00 95.62 79 GLU A C 1
ATOM 656 O O . GLU A 1 79 ? 14.843 -3.131 -6.257 1.00 95.62 79 GLU A O 1
ATOM 661 N N . THR A 1 80 ? 16.245 -2.320 -7.809 1.00 96.81 80 THR A N 1
ATOM 662 C CA . THR A 1 80 ? 17.270 -1.891 -6.845 1.00 96.81 80 THR A CA 1
ATOM 663 C C . THR A 1 80 ? 16.740 -0.820 -5.888 1.00 96.81 80 THR A C 1
ATOM 665 O O . THR A 1 80 ? 17.104 -0.803 -4.713 1.00 96.81 80 THR A O 1
ATOM 668 N N . GLN A 1 81 ? 15.902 0.096 -6.381 1.00 95.69 81 GLN A N 1
ATOM 669 C CA . GLN A 1 81 ? 15.249 1.105 -5.551 1.00 95.69 81 GLN A CA 1
ATOM 670 C C . GLN A 1 81 ? 14.285 0.457 -4.550 1.00 95.69 81 GLN A C 1
ATOM 672 O O . GLN A 1 81 ? 14.392 0.734 -3.358 1.00 95.69 81 GLN A O 1
ATOM 677 N N . TRP A 1 82 ? 13.397 -0.428 -5.008 1.00 94.50 82 TRP A N 1
ATOM 678 C CA . TRP A 1 82 ? 12.429 -1.096 -4.137 1.00 94.50 82 TRP A CA 1
ATOM 679 C C . TRP A 1 82 ? 13.085 -1.950 -3.065 1.00 94.50 82 TRP A C 1
ATOM 681 O O . TRP A 1 82 ? 12.606 -1.955 -1.941 1.00 94.50 82 TRP A O 1
ATOM 691 N N . PHE A 1 83 ? 14.195 -2.620 -3.380 1.00 94.62 83 PHE A N 1
ATOM 692 C CA . PHE A 1 83 ? 14.952 -3.376 -2.384 1.00 94.62 83 PHE A CA 1
ATOM 693 C C . PHE A 1 83 ? 15.454 -2.479 -1.240 1.00 94.62 83 PHE A C 1
ATOM 695 O O . PHE A 1 83 ? 15.350 -2.824 -0.068 1.00 94.62 83 PHE A O 1
ATOM 702 N N . LYS A 1 84 ? 15.946 -1.277 -1.560 1.00 94.62 84 LYS A N 1
ATOM 703 C CA . LYS A 1 84 ? 16.369 -0.314 -0.532 1.00 94.62 84 LYS A CA 1
ATOM 704 C C . LYS A 1 84 ? 15.183 0.208 0.271 1.00 94.62 84 LYS A C 1
ATOM 706 O O . LYS A 1 84 ? 15.269 0.338 1.486 1.00 94.62 84 LYS A O 1
ATOM 711 N N . GLU A 1 85 ? 14.079 0.520 -0.402 1.00 92.25 85 GLU A N 1
ATOM 712 C CA . GLU A 1 85 ? 12.851 0.966 0.261 1.00 92.25 85 GLU A CA 1
ATOM 713 C C . GLU A 1 85 ? 12.305 -0.125 1.195 1.00 92.25 85 GLU A C 1
ATOM 715 O O . GLU A 1 85 ? 11.939 0.185 2.329 1.00 92.25 85 GLU A O 1
ATOM 720 N N . SER A 1 86 ? 12.330 -1.399 0.788 1.00 90.19 86 SER A N 1
ATOM 721 C CA . SER A 1 86 ? 11.904 -2.508 1.644 1.00 90.19 86 SER A CA 1
ATOM 722 C C . SER A 1 86 ? 12.795 -2.654 2.870 1.00 90.19 86 SER A C 1
ATOM 724 O O . SER A 1 86 ? 12.256 -2.740 3.964 1.00 90.19 86 SER A O 1
ATOM 726 N N . GLU A 1 87 ? 14.122 -2.566 2.739 1.00 92.06 87 GLU A N 1
ATOM 727 C CA . GLU A 1 87 ? 15.028 -2.587 3.901 1.00 92.06 87 GLU A CA 1
ATOM 728 C C . GLU A 1 87 ? 14.710 -1.455 4.894 1.00 92.06 87 GLU A C 1
ATOM 730 O O . GLU A 1 87 ? 14.683 -1.668 6.108 1.00 92.06 87 GLU A O 1
ATOM 735 N N . THR A 1 88 ? 14.419 -0.247 4.395 1.00 92.06 88 THR A N 1
ATOM 736 C CA . THR A 1 88 ? 14.049 0.878 5.271 1.00 92.06 88 THR A CA 1
ATOM 737 C C . THR A 1 88 ? 12.700 0.681 5.957 1.00 92.06 88 THR A C 1
ATOM 739 O O . THR A 1 88 ? 12.554 1.059 7.118 1.00 92.06 88 THR A O 1
ATOM 742 N N . LEU A 1 89 ? 11.724 0.079 5.269 1.00 88.50 89 LEU A N 1
ATOM 743 C CA . LEU A 1 89 ? 10.414 -0.236 5.837 1.00 88.50 89 LEU A CA 1
ATOM 744 C C . LEU A 1 89 ? 10.519 -1.354 6.875 1.00 88.50 89 LEU A C 1
ATOM 746 O O . LEU A 1 89 ? 9.943 -1.235 7.954 1.00 88.50 89 LEU A O 1
ATOM 750 N N . GLU A 1 90 ? 11.287 -2.402 6.581 1.00 90.75 90 GLU A N 1
ATOM 751 C CA . GLU A 1 90 ? 11.528 -3.547 7.463 1.00 90.75 90 GLU A CA 1
ATOM 752 C C . GLU A 1 90 ? 12.196 -3.142 8.780 1.00 90.75 90 GLU A C 1
ATOM 754 O O . GLU A 1 90 ? 11.910 -3.726 9.825 1.00 90.75 90 GLU A O 1
ATOM 759 N N . ALA A 1 91 ? 13.021 -2.093 8.751 1.00 89.50 91 ALA A N 1
ATOM 760 C CA . ALA A 1 91 ? 13.642 -1.521 9.941 1.00 89.50 91 ALA A CA 1
ATOM 761 C C . ALA A 1 91 ? 12.659 -0.774 10.867 1.00 89.50 91 ALA A C 1
ATOM 763 O O . ALA A 1 91 ? 13.045 -0.385 11.969 1.00 89.50 91 ALA A O 1
ATOM 764 N N . THR A 1 92 ? 11.408 -0.545 10.450 1.00 91.94 92 THR A N 1
ATOM 765 C CA . THR A 1 92 ? 10.421 0.160 11.279 1.00 91.94 92 THR A CA 1
ATOM 766 C C . THR A 1 92 ? 9.758 -0.762 12.304 1.00 91.94 92 THR A C 1
ATOM 768 O O . THR A 1 92 ? 9.418 -1.918 12.028 1.00 91.94 92 THR A O 1
ATOM 771 N N . ASP A 1 93 ? 9.473 -0.211 13.486 1.00 91.06 93 ASP A N 1
ATOM 772 C CA . ASP A 1 93 ? 8.723 -0.915 14.533 1.00 91.06 93 ASP A CA 1
ATOM 773 C C . ASP A 1 93 ? 7.322 -1.322 14.063 1.00 91.06 93 ASP A C 1
ATOM 775 O O . ASP A 1 93 ? 6.827 -2.387 14.434 1.00 91.06 93 ASP A O 1
ATOM 779 N N . PHE A 1 94 ? 6.693 -0.495 13.221 1.00 91.00 94 PHE A N 1
ATOM 780 C CA . PHE A 1 94 ? 5.375 -0.775 12.660 1.00 91.00 94 PHE A CA 1
ATOM 781 C C . PHE A 1 94 ? 5.400 -1.980 11.713 1.00 91.00 94 PHE A C 1
ATOM 783 O O . PHE A 1 94 ? 4.543 -2.859 11.817 1.00 91.00 94 PHE A O 1
ATOM 790 N N . PHE A 1 95 ? 6.405 -2.081 10.836 1.00 92.00 95 PHE A N 1
ATOM 791 C CA . PHE A 1 95 ? 6.548 -3.254 9.976 1.00 92.00 95 PHE A CA 1
ATOM 792 C C . PHE A 1 95 ? 6.739 -4.525 10.805 1.00 92.00 95 PHE A C 1
ATOM 794 O O . PHE A 1 95 ? 6.014 -5.499 10.615 1.00 92.00 95 PHE A O 1
ATOM 801 N N . SER A 1 96 ? 7.656 -4.498 11.776 1.00 92.94 96 SER A N 1
ATOM 802 C CA . SER A 1 96 ? 7.887 -5.634 12.6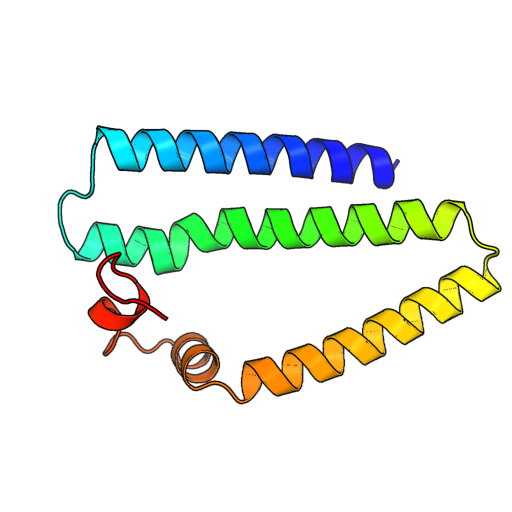78 1.00 92.94 96 SER A CA 1
ATOM 803 C C . SER A 1 96 ? 6.630 -6.008 13.471 1.00 92.94 96 SER A C 1
ATOM 805 O O . SER A 1 96 ? 6.344 -7.187 13.678 1.00 92.94 96 SER A O 1
ATOM 807 N N . TYR A 1 97 ? 5.850 -5.015 13.903 1.00 94.75 97 TYR A N 1
ATOM 808 C CA . TYR A 1 97 ? 4.572 -5.216 14.579 1.00 94.75 97 TYR A CA 1
ATOM 809 C C . TYR A 1 97 ? 3.572 -5.987 13.703 1.00 94.75 97 TYR A C 1
ATOM 811 O O . TYR A 1 97 ? 3.011 -6.990 14.156 1.00 94.75 97 TYR A O 1
ATOM 819 N N . ILE A 1 98 ? 3.405 -5.560 12.447 1.00 92.81 98 ILE A N 1
ATOM 820 C CA . ILE A 1 98 ? 2.525 -6.208 11.467 1.00 92.81 98 ILE A CA 1
ATOM 821 C C . ILE A 1 98 ? 3.022 -7.607 11.102 1.00 92.81 98 ILE A C 1
ATOM 823 O O . ILE A 1 98 ? 2.249 -8.561 11.169 1.00 92.81 98 ILE A O 1
ATOM 827 N N . ALA A 1 99 ? 4.307 -7.751 10.768 1.00 91.56 99 ALA A N 1
ATOM 828 C CA . ALA A 1 99 ? 4.905 -9.011 10.324 1.00 91.56 99 ALA A CA 1
ATOM 829 C C . ALA A 1 99 ? 4.821 -10.119 11.386 1.00 91.56 99 ALA A C 1
ATOM 831 O O . ALA A 1 99 ? 4.668 -11.293 11.057 1.00 91.56 99 ALA A O 1
ATOM 832 N N . LEU A 1 100 ? 4.880 -9.748 12.668 1.00 94.94 100 LEU A N 1
ATOM 833 C CA . LEU A 1 100 ? 4.744 -10.677 13.792 1.00 94.94 100 LEU A CA 1
ATOM 834 C C . LEU A 1 100 ? 3.285 -10.940 14.198 1.00 94.94 100 LEU A C 1
ATOM 836 O O . LEU A 1 100 ? 3.052 -11.647 15.178 1.00 94.94 100 LEU A O 1
ATOM 840 N N . GLY A 1 101 ? 2.304 -10.362 13.498 1.00 94.06 101 GLY A N 1
ATOM 841 C CA . GLY A 1 101 ? 0.882 -10.550 13.791 1.00 94.06 101 GLY A CA 1
ATOM 842 C C . GLY A 1 101 ? 0.462 -10.027 15.167 1.00 94.06 101 GLY A C 1
ATOM 843 O O . GLY A 1 101 ? -0.534 -10.494 15.722 1.00 94.06 101 GLY A O 1
ATOM 844 N N . ARG A 1 102 ? 1.215 -9.080 15.742 1.00 95.19 102 ARG A N 1
ATOM 845 C CA . ARG A 1 102 ? 0.929 -8.527 17.071 1.00 95.19 102 ARG A CA 1
ATOM 846 C C . ARG A 1 102 ? -0.395 -7.760 17.064 1.00 95.19 102 ARG A C 1
ATOM 848 O O . ARG A 1 102 ? -0.790 -7.208 16.043 1.00 95.19 102 ARG A O 1
ATOM 855 N N . THR A 1 103 ? -1.060 -7.739 18.218 1.00 95.12 103 THR A N 1
ATOM 856 C CA . THR A 1 103 ? -2.350 -7.050 18.436 1.00 95.12 103 THR A CA 1
ATOM 857 C C . THR A 1 103 ? -2.317 -6.077 19.617 1.00 95.12 103 THR A C 1
ATOM 859 O O . THR A 1 103 ? -3.250 -5.312 19.846 1.00 95.12 103 THR A O 1
ATOM 862 N N . ASN A 1 104 ? -1.232 -6.081 20.396 1.00 94.81 104 ASN A N 1
ATOM 863 C CA . ASN A 1 104 ? -1.136 -5.359 21.664 1.00 94.81 104 ASN A CA 1
ATOM 864 C C . ASN A 1 104 ? -1.040 -3.830 21.519 1.00 94.81 104 ASN A C 1
ATOM 866 O O . ASN A 1 104 ? -1.104 -3.133 22.527 1.00 94.81 104 ASN A O 1
ATOM 870 N N . ARG A 1 105 ? -0.871 -3.316 20.296 1.00 93.38 105 ARG A N 1
ATOM 871 C CA . ARG A 1 105 ? -0.874 -1.882 19.970 1.00 93.38 105 ARG A CA 1
ATOM 872 C C . ARG A 1 105 ? -1.919 -1.560 18.898 1.00 93.38 105 ARG A C 1
ATOM 874 O O . ARG A 1 105 ? -1.811 -0.536 18.241 1.00 93.38 105 ARG A O 1
ATOM 881 N N . ASP A 1 106 ? -2.936 -2.405 18.708 1.00 94.69 106 ASP A N 1
ATOM 882 C CA . ASP A 1 106 ? -3.914 -2.202 17.632 1.00 94.69 106 ASP A CA 1
ATOM 883 C C . ASP A 1 106 ? -4.718 -0.911 17.828 1.00 94.69 106 ASP A C 1
ATOM 885 O O . ASP A 1 106 ? -4.970 -0.189 16.871 1.00 94.69 106 ASP A O 1
ATOM 889 N N . VAL A 1 107 ? -5.054 -0.575 19.077 1.00 92.69 107 VAL A N 1
ATOM 890 C CA . VAL A 1 107 ? -5.704 0.702 19.414 1.00 92.69 107 VAL A CA 1
ATOM 891 C C . VAL A 1 107 ? -4.834 1.889 19.012 1.00 92.69 107 VAL A C 1
ATOM 893 O O . VAL A 1 107 ? -5.343 2.902 18.548 1.00 92.69 107 VAL A O 1
ATOM 896 N N . GLU A 1 108 ? -3.524 1.755 19.187 1.00 90.50 108 GLU A N 1
ATOM 897 C CA . GLU A 1 108 ? -2.556 2.779 18.829 1.00 90.50 108 GLU A CA 1
ATOM 898 C C . GLU A 1 108 ? -2.428 2.875 17.306 1.00 90.50 108 GLU A C 1
ATOM 900 O O . GLU A 1 108 ? -2.651 3.925 16.738 1.00 90.50 108 GLU A O 1
ATOM 905 N N . TYR A 1 109 ? -2.176 1.779 16.599 1.00 91.44 109 TYR A N 1
ATOM 906 C CA . TYR A 1 109 ? -1.890 1.851 15.165 1.00 91.44 109 TYR A CA 1
ATOM 907 C C . TYR A 1 109 ? -3.110 1.951 14.240 1.00 91.44 109 TYR A C 1
ATOM 909 O O . TYR A 1 109 ? -2.964 2.397 13.100 1.00 91.44 109 TYR A O 1
ATOM 917 N N . PHE A 1 110 ? -4.291 1.514 14.686 1.00 93.56 110 PHE A N 1
ATOM 918 C CA . PHE A 1 110 ? -5.472 1.330 13.831 1.00 93.56 110 PHE A CA 1
ATOM 919 C C . PHE A 1 110 ? -6.713 2.064 14.332 1.00 93.56 110 PHE A C 1
ATOM 921 O O . PHE A 1 110 ? -7.832 1.672 14.007 1.00 93.56 110 PHE A O 1
ATOM 928 N N . THR A 1 111 ? -6.541 3.143 15.095 1.00 91.31 111 THR A N 1
ATOM 929 C CA . THR A 1 111 ? -7.637 4.075 15.388 1.00 91.31 111 THR A CA 1
ATOM 930 C C . THR A 1 111 ? -7.282 5.483 14.935 1.00 91.31 111 THR A C 1
ATOM 932 O O . THR A 1 111 ? -6.120 5.883 14.930 1.00 91.31 111 THR A O 1
ATOM 935 N N . ARG A 1 112 ? -8.294 6.267 14.554 1.00 81.81 112 ARG A N 1
ATOM 936 C CA . ARG A 1 112 ? -8.131 7.629 14.007 1.00 81.81 112 ARG A CA 1
ATOM 937 C C . ARG A 1 112 ? -7.499 8.639 14.973 1.00 81.81 112 ARG A C 1
ATOM 939 O O . ARG A 1 112 ? -7.198 9.745 14.547 1.00 81.81 112 ARG A O 1
ATOM 946 N N . ASN A 1 113 ? -7.339 8.287 16.248 1.00 70.38 113 ASN A N 1
ATOM 947 C CA . ASN A 1 113 ? -6.801 9.173 17.284 1.00 70.38 113 ASN A CA 1
ATOM 948 C C . ASN A 1 113 ? -5.276 9.085 17.434 1.00 70.38 113 ASN A C 1
ATOM 950 O O . ASN A 1 113 ? -4.725 9.739 18.318 1.00 70.38 113 ASN A O 1
ATOM 954 N N . TYR A 1 114 ? -4.604 8.271 16.622 1.00 61.69 114 TYR A N 1
ATOM 955 C CA . TYR A 1 114 ? -3.152 8.186 16.625 1.00 61.69 114 TYR A CA 1
ATOM 956 C C . TYR A 1 114 ? -2.574 8.939 15.430 1.00 61.69 114 TYR A C 1
ATOM 958 O O . TYR A 1 114 ? -2.702 8.508 14.283 1.00 61.69 114 TYR A O 1
ATOM 966 N N . ASP A 1 115 ? -1.964 10.086 15.718 1.00 50.81 115 ASP A N 1
ATOM 967 C CA . ASP A 1 115 ? -1.167 10.831 14.748 1.00 50.81 115 ASP A CA 1
ATOM 968 C C . ASP A 1 115 ? 0.220 10.173 14.618 1.00 50.81 115 ASP A C 1
ATOM 970 O O . ASP A 1 115 ? 0.887 9.922 15.625 1.00 50.81 115 ASP A O 1
ATOM 974 N N . TYR A 1 116 ? 0.624 9.887 13.375 1.00 50.25 116 TYR A N 1
ATOM 975 C CA . TYR A 1 116 ? 1.967 9.424 12.990 1.00 50.25 116 TYR A CA 1
ATOM 976 C C . TYR A 1 116 ? 2.988 10.567 12.979 1.00 50.25 116 TYR A C 1
ATOM 978 O O . TYR A 1 116 ? 2.630 11.676 12.515 1.00 50.25 116 TYR A O 1
#

pLDDT: mean 93.64, std 7.45, range [50.25, 98.38]

Secondary structure (DSSP, 8-state):
-HHHHHHHHHHHHHHHHHHHHHHHHHH--SSHHHHHHIIIIIHHHHHHHHHHHHHHHHHHHHHTTS-HHHHHHHHHHHHHHHHHHHHHHHTSHHHHHHHTT--TTHHHHTSTT---